Protein AF-A0A355UKI1-F1 (afdb_monomer_lite)

Structure (mmCIF, N/CA/C/O backbone):
data_AF-A0A355UKI1-F1
#
_entry.id   AF-A0A355UKI1-F1
#
loop_
_atom_site.group_PDB
_atom_site.id
_atom_site.type_symbol
_atom_site.label_atom_id
_atom_site.label_alt_id
_atom_site.label_comp_id
_atom_site.label_asym_id
_atom_site.label_entity_id
_atom_site.label_seq_id
_atom_site.pdbx_PDB_ins_code
_atom_site.Cartn_x
_atom_site.Cartn_y
_atom_site.Cartn_z
_atom_site.occupancy
_atom_site.B_iso_or_equiv
_atom_site.auth_seq_id
_atom_site.auth_comp_id
_atom_site.auth_asym_id
_atom_site.auth_atom_id
_atom_site.pdbx_PDB_model_num
ATOM 1 N N . ASN A 1 1 ? -18.587 4.411 -0.380 1.00 55.62 1 ASN A N 1
ATOM 2 C CA . ASN A 1 1 ? -19.337 3.138 -0.344 1.00 55.62 1 ASN A CA 1
ATOM 3 C C . ASN A 1 1 ? -20.513 3.263 0.622 1.00 55.62 1 ASN A C 1
ATOM 5 O O . ASN A 1 1 ? -20.356 3.904 1.651 1.00 55.62 1 ASN A O 1
ATOM 9 N N . SER A 1 2 ? -21.692 2.716 0.312 1.00 60.03 2 SER A N 1
ATOM 10 C CA . SER A 1 2 ? -22.869 2.757 1.203 1.00 60.03 2 SER A CA 1
ATOM 11 C C . SER A 1 2 ? -22.827 1.725 2.343 1.00 60.03 2 SER A C 1
ATOM 13 O O . SER A 1 2 ? -23.752 1.674 3.144 1.00 60.03 2 SER A O 1
ATOM 15 N N . GLN A 1 3 ? -21.778 0.897 2.406 1.00 78.12 3 GLN A N 1
ATOM 16 C CA . GLN A 1 3 ? -21.627 -0.209 3.362 1.00 78.12 3 GLN A CA 1
ATOM 17 C C . GLN A 1 3 ? -20.699 0.111 4.549 1.00 78.12 3 GLN A C 1
ATOM 19 O O . GLN A 1 3 ? -20.480 -0.752 5.390 1.00 78.12 3 GLN A O 1
ATOM 24 N N . GLY A 1 4 ? -20.150 1.330 4.633 1.00 88.19 4 GLY A N 1
ATOM 25 C CA . GLY A 1 4 ? -19.340 1.780 5.777 1.00 88.19 4 GLY A CA 1
ATOM 26 C C . GLY A 1 4 ? -17.939 1.165 5.893 1.00 88.19 4 GLY A C 1
ATOM 27 O O . GLY A 1 4 ? -17.257 1.405 6.882 1.00 88.19 4 GLY A O 1
ATOM 28 N N . PHE A 1 5 ? -17.497 0.387 4.902 1.00 91.94 5 PHE A N 1
ATOM 29 C CA . PHE A 1 5 ? -16.170 -0.222 4.872 1.00 91.94 5 PHE A CA 1
ATOM 30 C C . PHE A 1 5 ? -15.635 -0.272 3.443 1.00 91.94 5 PHE A C 1
ATOM 32 O O . PHE A 1 5 ? -16.350 -0.703 2.540 1.00 91.94 5 PHE A O 1
ATOM 39 N N . ASP A 1 6 ? -14.384 0.140 3.253 1.00 93.38 6 ASP A N 1
ATOM 40 C CA . ASP A 1 6 ? -13.690 0.149 1.967 1.00 93.38 6 ASP A CA 1
ATOM 41 C C . ASP A 1 6 ? -12.271 -0.415 2.120 1.00 93.38 6 ASP A C 1
ATO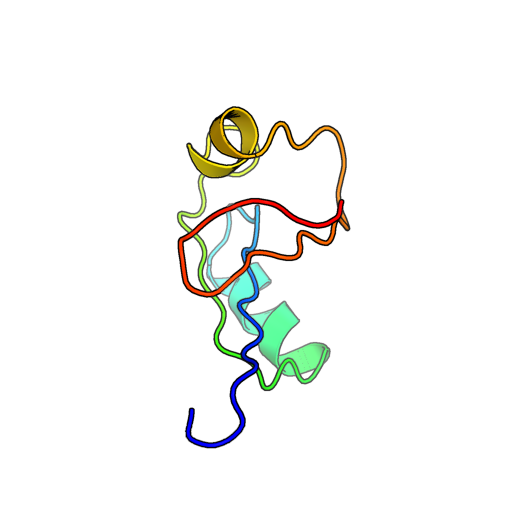M 43 O O . ASP A 1 6 ? -11.652 -0.302 3.178 1.00 93.38 6 ASP A O 1
ATOM 47 N N . ILE A 1 7 ? -11.762 -1.026 1.047 1.00 95.06 7 ILE A N 1
ATOM 48 C CA . ILE A 1 7 ? -10.388 -1.534 0.956 1.00 95.06 7 ILE A CA 1
ATOM 49 C C . ILE A 1 7 ? -9.656 -0.721 -0.109 1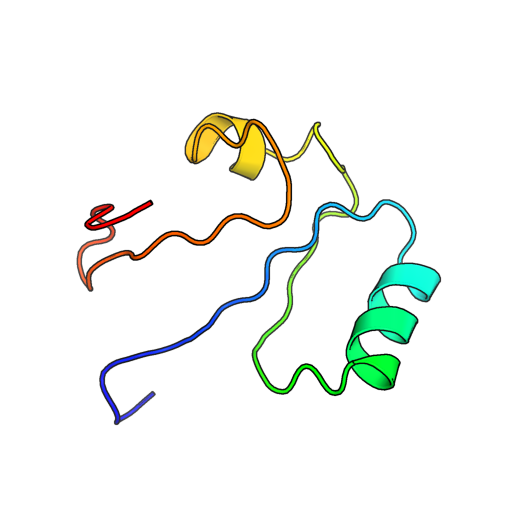.00 95.06 7 ILE A C 1
ATOM 51 O O . ILE A 1 7 ? -10.147 -0.585 -1.229 1.00 95.06 7 ILE A O 1
ATOM 55 N N . LEU A 1 8 ? -8.469 -0.226 0.238 1.00 96.50 8 LEU A N 1
ATOM 56 C CA . LEU A 1 8 ? -7.543 0.425 -0.683 1.00 96.50 8 LEU A CA 1
ATOM 57 C C . LEU A 1 8 ? -6.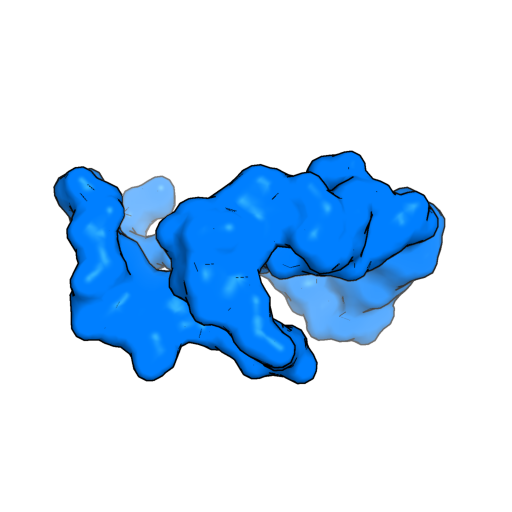231 -0.362 -0.704 1.00 96.50 8 LEU A C 1
ATOM 59 O O . LEU A 1 8 ? -5.552 -0.482 0.317 1.00 96.50 8 LEU A O 1
ATOM 63 N N . GLY A 1 9 ? -5.865 -0.885 -1.870 1.00 97.31 9 GLY A N 1
ATOM 64 C CA . GLY A 1 9 ? -4.566 -1.504 -2.100 1.00 97.31 9 GLY A CA 1
ATOM 65 C C . GLY A 1 9 ? -3.516 -0.434 -2.372 1.00 97.31 9 GLY A C 1
ATOM 66 O O . GLY A 1 9 ? -3.660 0.349 -3.308 1.00 97.31 9 GLY A O 1
ATOM 67 N N . VAL A 1 10 ? -2.447 -0.400 -1.581 1.00 97.50 10 VAL A N 1
ATOM 68 C CA . VAL A 1 10 ? -1.314 0.513 -1.793 1.00 97.50 10 VAL A CA 1
ATOM 69 C C . VAL A 1 10 ? -0.085 -0.319 -2.143 1.00 97.50 10 VAL A C 1
ATOM 71 O O . VAL A 1 10 ? 0.453 -1.013 -1.282 1.00 97.50 10 VAL A O 1
ATOM 74 N N . SER A 1 11 ? 0.354 -0.277 -3.403 1.00 97.94 11 SER A N 1
ATOM 75 C CA . SER A 1 11 ? 1.529 -1.034 -3.850 1.00 97.94 11 SER A CA 1
ATOM 76 C C . SER A 1 11 ? 2.827 -0.235 -3.707 1.00 97.94 11 SER A C 1
ATOM 78 O O . SER A 1 11 ? 2.903 0.929 -4.109 1.00 97.94 11 SER A O 1
ATOM 8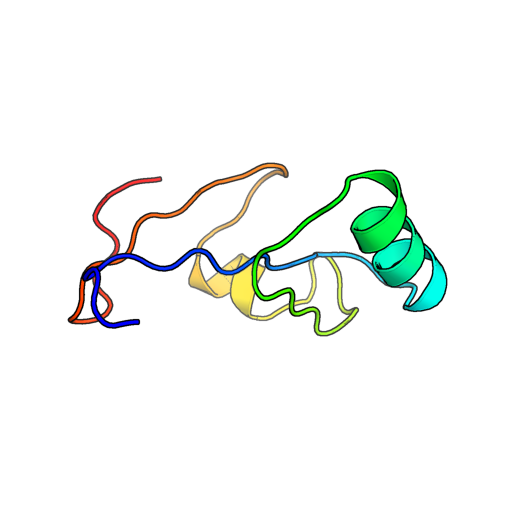0 N N . LEU A 1 12 ? 3.873 -0.912 -3.216 1.00 97.81 12 LEU A N 1
ATOM 81 C CA . LEU A 1 12 ? 5.265 -0.444 -3.177 1.00 97.81 12 LEU A CA 1
ATOM 82 C C . LEU A 1 12 ? 6.106 -0.996 -4.351 1.00 97.81 12 LEU A C 1
ATOM 84 O O . LEU A 1 12 ? 7.296 -1.291 -4.201 1.00 97.81 12 LEU A O 1
ATOM 88 N N . ASP A 1 13 ? 5.498 -1.152 -5.526 1.00 97.94 13 ASP A N 1
ATOM 89 C CA . ASP A 1 13 ? 6.199 -1.455 -6.777 1.00 97.94 13 ASP A CA 1
ATOM 90 C C . ASP A 1 13 ? 7.045 -0.268 -7.282 1.00 97.94 13 ASP A C 1
ATOM 92 O O . ASP A 1 13 ? 6.946 0.852 -6.787 1.00 97.94 13 ASP A O 1
ATOM 96 N N . LYS A 1 14 ? 7.906 -0.519 -8.278 1.00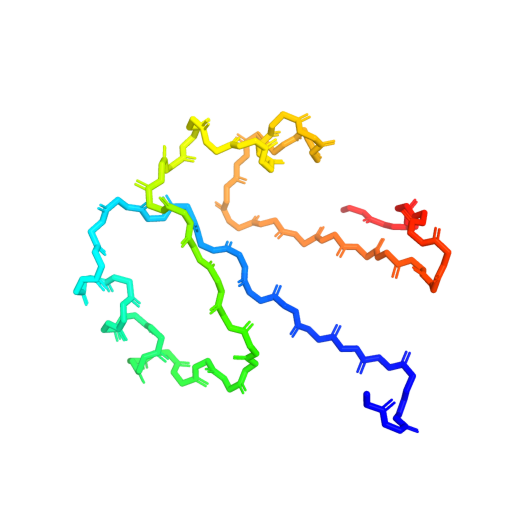 97.31 14 LYS A N 1
ATOM 97 C CA . LYS A 1 14 ? 8.627 0.521 -9.055 1.00 97.31 14 LYS A CA 1
ATOM 98 C C . LYS A 1 14 ? 8.305 0.519 -10.542 1.00 97.31 14 LYS A C 1
ATOM 100 O O . LYS A 1 14 ? 8.615 1.475 -11.246 1.00 97.31 14 LYS A O 1
ATOM 105 N N . ASP A 1 15 ? 7.755 -0.585 -11.036 1.00 98.25 15 ASP A N 1
ATOM 106 C CA . ASP A 1 15 ? 7.451 -0.771 -12.445 1.00 98.25 15 ASP A CA 1
ATOM 107 C C . ASP A 1 15 ? 5.942 -0.880 -12.627 1.00 98.25 15 ASP A C 1
ATOM 109 O O . ASP A 1 15 ? 5.291 -1.770 -12.079 1.00 98.25 15 ASP A O 1
ATOM 113 N N . ARG A 1 16 ? 5.389 0.033 -13.425 1.00 98.00 16 ARG A N 1
ATOM 114 C CA . ARG A 1 16 ? 3.944 0.131 -13.631 1.00 98.00 16 ARG A CA 1
ATOM 115 C C . ARG A 1 16 ? 3.367 -1.117 -14.294 1.00 98.00 16 ARG A C 1
ATOM 117 O O . ARG A 1 16 ? 2.255 -1.510 -13.967 1.00 98.00 16 ARG A O 1
ATOM 124 N N . ASN A 1 17 ? 4.087 -1.716 -15.240 1.00 98.44 17 ASN A N 1
ATOM 125 C CA . ASN A 1 17 ? 3.571 -2.857 -15.996 1.00 98.44 17 ASN A CA 1
ATOM 126 C C . ASN A 1 17 ? 3.504 -4.111 -15.123 1.00 98.44 17 ASN A C 1
ATOM 128 O O . ASN A 1 17 ? 2.505 -4.823 -15.161 1.00 98.44 17 ASN A O 1
ATOM 132 N N . SER A 1 18 ? 4.535 -4.340 -14.311 1.00 98.25 18 SER A N 1
ATOM 133 C CA . SER A 1 18 ? 4.594 -5.430 -13.335 1.00 98.25 18 SER A CA 1
ATOM 134 C C . SER A 1 18 ? 3.491 -5.285 -12.288 1.00 98.25 18 SER A C 1
ATOM 136 O O . SER A 1 18 ? 2.759 -6.242 -12.048 1.00 98.25 18 SER A O 1
ATOM 138 N N . TRP A 1 19 ? 3.297 -4.073 -11.757 1.00 98.31 19 TRP A N 1
ATOM 139 C CA . TRP A 1 19 ? 2.209 -3.768 -10.825 1.00 98.31 19 TRP A CA 1
ATOM 140 C C . TRP A 1 19 ? 0.826 -4.049 -11.431 1.00 98.31 19 TRP A C 1
ATOM 142 O O . TRP A 1 19 ? 0.038 -4.801 -10.864 1.00 98.31 19 TRP A O 1
ATOM 152 N N . LEU A 1 20 ? 0.541 -3.504 -12.620 1.00 98.31 20 LEU A N 1
ATOM 153 C CA . LEU A 1 20 ? -0.739 -3.726 -13.303 1.00 98.31 20 LEU A CA 1
ATOM 154 C C . LEU A 1 20 ? -0.974 -5.195 -13.650 1.00 98.31 20 LEU A C 1
ATOM 156 O O . LEU A 1 20 ? -2.104 -5.671 -13.562 1.00 98.31 20 LEU A O 1
ATOM 160 N N . LYS A 1 21 ? 0.081 -5.915 -14.041 1.00 98.44 21 LYS A N 1
ATOM 161 C CA . LYS A 1 21 ? -0.003 -7.352 -14.283 1.00 98.44 21 LYS A CA 1
ATOM 162 C C . LYS A 1 21 ? -0.368 -8.103 -13.002 1.00 98.44 21 LYS A C 1
ATOM 164 O O . LYS A 1 21 ? -1.264 -8.933 -13.061 1.00 98.44 21 LYS A O 1
ATOM 169 N N . GLY A 1 22 ? 0.254 -7.772 -11.870 1.00 97.75 22 GLY A N 1
ATOM 170 C CA . GLY A 1 22 ? -0.070 -8.366 -10.570 1.00 97.75 22 GLY A CA 1
ATOM 171 C C . GLY A 1 22 ? -1.531 -8.152 -10.170 1.00 97.75 22 GLY A C 1
ATOM 172 O O . GLY A 1 22 ? -2.205 -9.107 -9.809 1.00 97.75 22 GLY A O 1
ATOM 173 N N . ILE A 1 23 ? -2.063 -6.933 -10.346 1.00 98.12 23 ILE A N 1
ATOM 174 C CA . ILE A 1 23 ? -3.490 -6.640 -10.096 1.00 98.12 23 ILE A CA 1
ATOM 175 C C . ILE A 1 23 ? -4.403 -7.593 -10.880 1.00 98.12 23 ILE A C 1
ATOM 177 O O . ILE A 1 23 ? -5.387 -8.094 -10.335 1.00 98.12 23 ILE A O 1
ATOM 181 N N . ILE A 1 24 ? -4.093 -7.822 -12.160 1.00 98.00 24 ILE A N 1
ATOM 182 C CA . ILE A 1 24 ? -4.896 -8.672 -13.047 1.00 98.00 24 ILE A CA 1
ATOM 183 C C . ILE A 1 24 ? -4.737 -10.149 -12.680 1.00 98.00 24 ILE A C 1
ATOM 185 O O . ILE A 1 24 ? -5.740 -10.852 -12.574 1.00 98.00 24 ILE A O 1
ATOM 189 N N . ASP A 1 25 ? -3.498 -10.608 -12.502 1.00 98.31 25 ASP A N 1
ATOM 190 C CA . ASP A 1 25 ? -3.179 -12.011 -12.227 1.00 98.31 25 ASP A CA 1
ATOM 191 C C . ASP A 1 25 ? -3.782 -12.469 -10.886 1.00 98.31 25 ASP A C 1
ATOM 193 O O . ASP A 1 25 ? -4.321 -13.573 -10.806 1.00 98.31 25 ASP A O 1
ATOM 197 N N . ASP A 1 26 ? -3.761 -11.601 -9.870 1.00 97.19 26 ASP A N 1
ATOM 198 C CA . ASP A 1 26 ? -4.287 -11.891 -8.530 1.00 97.19 26 ASP A CA 1
ATOM 199 C C . ASP A 1 26 ? -5.786 -11.562 -8.387 1.00 97.19 26 ASP A C 1
ATOM 201 O O . ASP A 1 26 ? -6.393 -11.834 -7.349 1.00 97.19 26 ASP A O 1
ATOM 205 N N . GLY A 1 27 ? -6.405 -10.973 -9.416 1.00 97.25 27 GLY A N 1
ATOM 206 C CA . GLY A 1 27 ? -7.820 -10.606 -9.404 1.00 97.25 27 GLY A CA 1
ATOM 207 C C . GLY A 1 27 ? -8.170 -9.582 -8.321 1.00 97.25 27 GLY A C 1
ATOM 208 O O . GLY A 1 27 ? -9.216 -9.699 -7.679 1.00 97.25 27 GLY A O 1
ATOM 209 N N . LEU A 1 28 ? -7.305 -8.587 -8.089 1.00 96.12 28 LEU A N 1
ATOM 210 C CA . LEU A 1 28 ? -7.514 -7.584 -7.042 1.00 96.12 28 LEU A CA 1
ATOM 211 C C . LEU A 1 28 ? -8.645 -6.628 -7.446 1.00 96.12 28 LEU A C 1
ATOM 213 O O . LEU A 1 28 ? -8.461 -5.729 -8.265 1.00 96.12 28 LEU A O 1
ATOM 217 N N . VAL A 1 29 ? -9.828 -6.833 -6.866 1.00 95.31 29 VAL A N 1
ATOM 218 C CA . VAL A 1 29 ? -11.059 -6.103 -7.230 1.00 95.31 29 VAL A CA 1
ATOM 219 C C . VAL A 1 29 ? -11.221 -4.746 -6.542 1.00 95.31 29 VAL A C 1
ATOM 221 O O . VAL A 1 29 ? -12.094 -3.969 -6.925 1.00 95.31 29 VAL A O 1
ATOM 224 N N . TRP A 1 30 ? -10.431 -4.469 -5.505 1.00 95.31 30 TRP A N 1
ATOM 225 C CA . TRP A 1 30 ? -10.459 -3.189 -4.796 1.00 95.31 30 TRP A CA 1
ATOM 226 C C . TRP A 1 30 ? -9.747 -2.081 -5.579 1.00 95.31 30 TRP A C 1
ATOM 228 O O . TRP A 1 30 ? -9.050 -2.327 -6.566 1.00 95.31 30 TRP A O 1
ATOM 238 N N . GLU A 1 31 ? -9.913 -0.834 -5.135 1.00 96.25 31 GLU A N 1
ATOM 239 C CA . GLU A 1 31 ? -9.143 0.278 -5.685 1.00 96.25 31 GLU A CA 1
ATOM 240 C C . GLU A 1 31 ? -7.662 0.094 -5.337 1.00 96.25 31 GLU A C 1
ATOM 242 O O . GLU A 1 31 ? -7.313 -0.208 -4.196 1.00 96.25 31 GLU A O 1
ATOM 247 N N . ASN A 1 32 ? -6.787 0.238 -6.331 1.00 98.06 32 ASN A N 1
ATOM 248 C CA . ASN A 1 32 ? -5.352 0.033 -6.182 1.00 98.06 32 ASN A CA 1
ATOM 249 C C . ASN A 1 32 ? -4.600 1.297 -6.608 1.00 98.06 32 ASN A C 1
ATOM 251 O O . ASN A 1 32 ? -4.804 1.809 -7.710 1.00 98.06 32 ASN A O 1
ATOM 255 N N . VAL A 1 33 ? -3.684 1.763 -5.760 1.00 97.88 33 VAL A N 1
ATOM 256 C CA . VAL A 1 33 ? -2.838 2.937 -5.999 1.00 97.88 33 VAL A CA 1
ATOM 257 C C . VAL A 1 33 ? -1.361 2.600 -5.798 1.00 97.88 33 VAL A C 1
ATOM 259 O O . VAL A 1 33 ? -1.000 1.719 -5.019 1.00 97.88 33 VAL A O 1
ATOM 262 N N . SER A 1 34 ? -0.490 3.312 -6.508 1.00 97.94 34 SER A N 1
ATOM 263 C CA . SER A 1 34 ? 0.959 3.256 -6.318 1.00 97.94 34 SER A CA 1
ATOM 264 C C . SER A 1 34 ? 1.590 4.548 -6.824 1.00 97.94 34 SER A C 1
ATOM 266 O O . SER A 1 34 ? 1.200 5.058 -7.876 1.00 97.94 34 SER A O 1
ATOM 268 N N . ASP A 1 35 ? 2.572 5.068 -6.092 1.00 97.69 35 ASP A N 1
ATOM 269 C CA . ASP A 1 35 ? 3.425 6.172 -6.542 1.00 97.69 35 ASP A CA 1
ATOM 270 C C . ASP A 1 35 ? 4.708 5.685 -7.242 1.00 97.69 35 ASP A C 1
ATOM 272 O O . ASP A 1 35 ? 5.493 6.497 -7.728 1.00 97.69 35 ASP A O 1
ATOM 276 N N . LEU A 1 36 ? 4.897 4.362 -7.340 1.00 98.19 36 LEU A N 1
ATOM 277 C CA . LEU A 1 36 ? 6.052 3.688 -7.938 1.00 98.19 36 LEU A CA 1
ATOM 278 C C . LEU A 1 36 ? 7.405 4.020 -7.276 1.00 98.19 36 LEU A C 1
ATOM 280 O O . LEU A 1 36 ? 8.465 3.833 -7.880 1.00 98.19 36 LEU A O 1
ATOM 284 N N . LEU A 1 37 ? 7.391 4.512 -6.032 1.00 98.19 37 LEU A N 1
ATOM 285 C CA . LEU A 1 37 ? 8.597 4.920 -5.300 1.00 98.19 37 LEU A CA 1
ATOM 286 C C . LEU A 1 37 ? 9.167 3.822 -4.388 1.00 98.19 37 LEU A C 1
ATOM 288 O O . LEU A 1 37 ? 10.200 4.032 -3.745 1.00 98.19 37 LEU A O 1
ATOM 292 N N . GLN A 1 38 ? 8.530 2.650 -4.323 1.00 96.62 38 GLN A N 1
ATOM 293 C CA . GLN A 1 38 ? 8.860 1.580 -3.375 1.00 96.62 38 GLN A CA 1
ATOM 294 C C . GLN A 1 38 ? 8.967 2.100 -1.928 1.00 96.62 38 GLN A C 1
ATOM 296 O O . GLN A 1 38 ? 8.144 2.885 -1.463 1.00 96.62 38 GLN A O 1
ATOM 301 N N . TRP A 1 39 ? 10.025 1.706 -1.216 1.00 96.94 39 TRP A N 1
ATOM 302 C CA . TRP A 1 39 ? 10.341 2.123 0.148 1.00 96.94 39 TRP A CA 1
ATOM 303 C C . TRP A 1 39 ? 10.575 3.635 0.324 1.00 96.94 39 TRP A C 1
ATOM 305 O O . TRP A 1 39 ? 10.613 4.100 1.461 1.00 96.94 39 TRP A O 1
ATOM 315 N N . ASN A 1 40 ? 10.702 4.411 -0.763 1.00 97.50 40 ASN A N 1
ATOM 316 C CA . ASN A 1 40 ? 10.807 5.875 -0.701 1.00 97.50 40 ASN A CA 1
ATOM 317 C C . ASN A 1 40 ? 9.442 6.584 -0.680 1.00 97.50 40 ASN A C 1
ATOM 319 O O . ASN A 1 40 ? 9.403 7.808 -0.548 1.00 97.50 40 ASN A O 1
ATOM 323 N N . SER A 1 41 ? 8.333 5.852 -0.820 1.00 97.69 41 SER A N 1
ATOM 324 C CA . SER A 1 41 ? 6.994 6.432 -0.733 1.00 97.69 41 SER A CA 1
ATOM 325 C C . SER A 1 41 ? 6.750 7.086 0.631 1.00 97.69 41 SER A C 1
ATOM 327 O O . SER A 1 41 ? 7.145 6.565 1.680 1.00 97.69 41 SER A O 1
ATOM 329 N N . ILE A 1 42 ? 6.022 8.207 0.640 1.00 96.81 42 ILE A N 1
ATOM 330 C CA . ILE A 1 42 ? 5.621 8.889 1.879 1.00 96.81 42 ILE A CA 1
ATOM 331 C C . ILE A 1 42 ? 4.811 7.971 2.808 1.00 96.81 42 ILE A C 1
ATOM 333 O O . ILE A 1 42 ? 4.896 8.113 4.032 1.00 96.81 42 ILE A O 1
ATOM 337 N N . VAL A 1 43 ? 4.082 6.993 2.251 1.00 95.00 43 VAL A N 1
ATOM 338 C CA . VAL A 1 43 ? 3.246 6.064 3.027 1.00 95.00 43 VAL A CA 1
ATOM 339 C C . VAL A 1 43 ? 4.077 5.172 3.949 1.00 95.00 43 VAL A C 1
ATOM 341 O O . VAL A 1 43 ? 3.634 4.884 5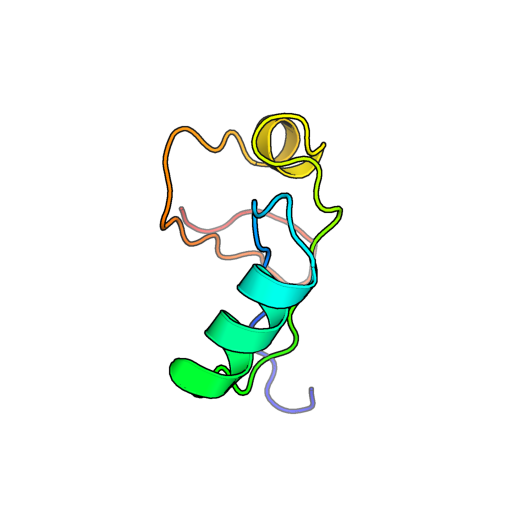.059 1.00 95.00 43 VAL A O 1
ATOM 344 N N . VAL A 1 44 ? 5.309 4.814 3.559 1.00 96.50 44 VAL A N 1
ATOM 345 C CA . VAL A 1 44 ? 6.217 3.989 4.377 1.00 96.50 44 VAL A CA 1
ATOM 346 C C . VAL A 1 44 ? 6.517 4.685 5.699 1.00 96.50 44 VAL A C 1
ATOM 348 O O . VAL A 1 44 ? 6.376 4.090 6.766 1.00 96.50 44 VAL A O 1
ATOM 351 N N . LYS A 1 45 ? 6.860 5.977 5.648 1.00 95.12 45 LYS A N 1
ATOM 352 C CA . LYS A 1 45 ? 7.147 6.769 6.849 1.00 95.12 45 LYS A CA 1
ATOM 353 C C . LYS A 1 45 ? 5.879 7.104 7.630 1.00 95.12 45 LYS A C 1
ATOM 355 O O . LYS A 1 45 ? 5.890 7.007 8.856 1.00 95.12 45 LYS A O 1
ATOM 360 N N . LEU A 1 46 ? 4.811 7.506 6.937 1.00 93.75 46 LEU A N 1
ATOM 361 C CA . LEU A 1 46 ? 3.554 7.926 7.562 1.00 93.75 46 LEU A CA 1
ATOM 362 C C . LEU A 1 46 ? 2.940 6.797 8.396 1.00 93.75 46 LEU A C 1
ATOM 364 O O . LEU A 1 46 ? 2.549 7.009 9.543 1.00 93.75 46 LEU A O 1
ATOM 368 N N . TYR A 1 47 ? 2.929 5.585 7.843 1.00 94.12 47 TYR A N 1
ATOM 369 C CA . TYR A 1 47 ? 2.340 4.415 8.483 1.00 94.12 47 TYR A CA 1
ATOM 370 C C . TYR A 1 47 ? 3.349 3.524 9.217 1.00 94.12 47 TYR A C 1
ATOM 372 O O . TYR A 1 47 ? 2.930 2.600 9.919 1.00 94.12 47 TYR A O 1
ATOM 380 N N . LYS A 1 48 ? 4.646 3.855 9.156 1.00 93.75 48 LYS A N 1
ATOM 381 C CA . LYS A 1 48 ? 5.759 3.092 9.751 1.00 93.75 48 LYS A CA 1
ATOM 382 C C . LYS A 1 48 ? 5.794 1.643 9.252 1.00 93.75 48 LYS A C 1
ATOM 384 O O . LYS A 1 48 ? 5.762 0.713 10.049 1.00 93.75 48 LYS A O 1
ATOM 389 N N . LEU A 1 49 ? 5.800 1.468 7.933 1.00 94.56 49 LEU A N 1
ATOM 390 C CA . LEU A 1 49 ? 5.876 0.149 7.306 1.00 94.56 49 LEU A CA 1
ATOM 391 C C . LEU A 1 49 ? 7.308 -0.395 7.395 1.00 94.56 49 LEU A C 1
ATOM 393 O O . LEU A 1 49 ? 8.248 0.268 6.960 1.00 94.56 49 LEU A O 1
ATOM 397 N N . GLU A 1 50 ? 7.463 -1.607 7.926 1.00 93.81 50 GLU A N 1
ATOM 398 C CA . GLU A 1 50 ? 8.767 -2.282 8.078 1.00 93.81 50 GLU A CA 1
ATOM 399 C C . GLU A 1 50 ? 8.913 -3.512 7.166 1.00 93.81 50 GLU A C 1
ATOM 401 O O . GLU A 1 50 ? 10.018 -3.988 6.919 1.00 93.81 50 GLU A O 1
ATOM 406 N N . SER A 1 51 ? 7.800 -4.037 6.651 1.00 95.00 51 SER A N 1
ATOM 407 C CA . SER A 1 51 ? 7.743 -5.199 5.760 1.00 95.00 51 SER A CA 1
ATOM 408 C C . SER A 1 51 ? 6.492 -5.130 4.877 1.00 95.00 51 SER A C 1
ATOM 410 O O . SER A 1 51 ? 5.635 -4.277 5.087 1.00 95.00 51 SER A O 1
ATOM 412 N N . ILE A 1 52 ? 6.391 -6.010 3.882 1.00 94.19 52 ILE A N 1
ATOM 413 C CA . ILE A 1 52 ? 5.154 -6.273 3.137 1.00 94.19 52 ILE A CA 1
ATOM 414 C C . ILE A 1 52 ? 4.925 -7.795 3.083 1.00 94.19 52 ILE A C 1
ATOM 416 O O . ILE A 1 52 ? 5.914 -8.533 3.018 1.00 94.19 52 ILE A O 1
ATOM 420 N N . PRO A 1 53 ? 3.668 -8.281 3.101 1.00 95.31 53 PRO A N 1
ATOM 421 C CA . PRO A 1 53 ? 2.422 -7.511 3.201 1.00 95.31 53 PRO A CA 1
ATOM 422 C C . PRO A 1 53 ? 2.148 -6.978 4.623 1.00 95.31 53 PRO A C 1
ATOM 424 O O . PRO A 1 53 ? 2.591 -7.557 5.612 1.00 95.31 53 PRO A O 1
ATOM 427 N N . GLN A 1 54 ? 1.405 -5.872 4.716 1.00 95.38 54 GLN A N 1
ATOM 428 C CA . GLN A 1 54 ? 0.937 -5.245 5.962 1.00 95.38 54 GLN A CA 1
ATOM 429 C C . GLN A 1 54 ? -0.489 -4.728 5.749 1.00 95.38 54 GLN A C 1
ATOM 431 O O . GLN A 1 54 ? -0.788 -4.201 4.677 1.00 95.38 54 GLN A O 1
ATOM 436 N N . ASN A 1 55 ? -1.331 -4.815 6.779 1.00 95.88 55 ASN A N 1
ATOM 437 C CA . ASN A 1 55 ? -2.694 -4.286 6.756 1.00 95.88 55 ASN A CA 1
ATOM 438 C C . ASN A 1 55 ? -2.832 -3.205 7.828 1.00 95.88 55 ASN A C 1
ATOM 440 O O . ASN A 1 55 ? -2.283 -3.334 8.914 1.00 95.88 55 ASN A O 1
ATOM 444 N N . ILE A 1 56 ? -3.578 -2.141 7.538 1.00 95.56 56 ILE A N 1
ATOM 445 C CA . ILE A 1 56 ? -3.853 -1.069 8.500 1.00 95.56 56 ILE A CA 1
ATOM 446 C C . ILE A 1 56 ? -5.340 -0.780 8.450 1.00 95.56 56 ILE A C 1
ATOM 448 O O . ILE A 1 56 ? -5.891 -0.563 7.372 1.00 95.56 56 ILE A O 1
ATOM 452 N N . LEU A 1 57 ? -5.979 -0.769 9.616 1.00 95.81 57 LEU A N 1
ATOM 453 C CA . LEU A 1 57 ? -7.377 -0.387 9.736 1.00 95.81 57 LEU A CA 1
ATOM 454 C C . LEU A 1 57 ? -7.462 1.049 10.240 1.00 95.81 57 LEU A C 1
ATOM 456 O O . LEU A 1 57 ? -6.870 1.390 11.268 1.00 95.81 57 LEU A O 1
ATOM 460 N N . VAL A 1 58 ? -8.202 1.872 9.507 1.00 94.50 58 VAL A N 1
ATOM 461 C CA . VAL A 1 58 ? -8.401 3.292 9.792 1.00 94.50 58 VAL A CA 1
ATOM 462 C C . VAL A 1 58 ? -9.896 3.543 9.979 1.00 94.50 58 VAL A C 1
ATOM 464 O O . VAL A 1 58 ? -10.700 3.010 9.215 1.00 94.50 58 VAL A O 1
ATOM 467 N N . ASP A 1 59 ? -10.270 4.302 11.008 1.00 94.94 59 ASP A N 1
ATOM 468 C CA . ASP A 1 59 ? -11.660 4.714 11.225 1.00 94.94 59 ASP A CA 1
ATOM 469 C C . ASP A 1 59 ? -12.077 5.870 10.293 1.00 94.94 59 ASP A C 1
ATOM 471 O O . ASP A 1 59 ? -11.270 6.440 9.556 1.00 94.94 59 ASP A O 1
ATOM 475 N N . GLU A 1 60 ? -13.353 6.250 10.335 1.00 93.62 60 GLU A N 1
ATOM 476 C CA . GLU A 1 60 ? -13.909 7.346 9.525 1.00 93.62 60 GLU A CA 1
ATOM 477 C C . GLU A 1 60 ? -13.275 8.725 9.792 1.00 93.62 60 GLU A C 1
ATOM 479 O O . GLU A 1 60 ? -13.376 9.621 8.955 1.00 93.62 60 GLU A O 1
ATOM 484 N N . ASN A 1 61 ? -12.598 8.897 10.932 1.00 94.88 61 ASN A N 1
ATOM 485 C CA . ASN A 1 61 ? -11.910 10.129 11.316 1.00 94.88 61 ASN A CA 1
ATOM 486 C C . ASN A 1 61 ? -10.421 10.115 10.929 1.00 94.88 61 ASN A C 1
ATOM 488 O O . ASN A 1 61 ? -9.705 11.080 11.203 1.00 94.88 61 ASN A O 1
ATOM 492 N N . GLY A 1 62 ? -9.939 9.039 10.301 1.00 91.38 62 GLY A N 1
ATOM 493 C CA . GLY A 1 62 ? -8.537 8.888 9.924 1.00 91.38 62 GLY A CA 1
ATOM 494 C C . GLY A 1 62 ? -7.639 8.335 11.036 1.00 91.38 62 GLY A C 1
ATOM 495 O O . GLY A 1 62 ? -6.416 8.340 10.877 1.00 91.38 62 GLY A O 1
ATOM 496 N N . ASN A 1 63 ? -8.193 7.850 12.152 1.00 94.81 63 ASN A N 1
ATOM 497 C CA . ASN A 1 63 ? -7.397 7.253 13.226 1.00 94.81 63 ASN A CA 1
ATOM 498 C C . ASN A 1 63 ? -7.039 5.806 12.893 1.00 94.81 63 ASN A C 1
ATOM 500 O O . ASN A 1 63 ? -7.894 5.019 12.495 1.00 94.81 63 ASN A O 1
ATOM 504 N N . ILE A 1 64 ? -5.785 5.423 13.131 1.00 94.38 64 ILE A N 1
ATOM 505 C CA . ILE A 1 64 ? -5.364 4.022 13.027 1.00 94.38 64 ILE A CA 1
ATOM 506 C C . ILE A 1 64 ? -5.910 3.257 14.234 1.00 94.38 64 ILE A C 1
ATOM 508 O O . ILE A 1 64 ? -5.522 3.538 15.369 1.00 94.38 64 ILE A O 1
ATOM 512 N N . ILE A 1 65 ? -6.761 2.268 13.974 1.00 96.00 65 ILE A N 1
ATOM 513 C CA . ILE A 1 65 ? -7.398 1.434 15.000 1.00 96.00 65 ILE A CA 1
ATOM 514 C C . ILE A 1 65 ? -6.855 -0.005 15.034 1.00 96.00 65 ILE A C 1
ATOM 516 O O . ILE A 1 65 ? -7.079 -0.701 16.022 1.00 96.00 65 ILE A O 1
ATOM 520 N N . ALA A 1 66 ? -6.105 -0.443 14.011 1.00 94.94 66 ALA A N 1
ATOM 521 C CA . ALA A 1 66 ? -5.335 -1.697 14.022 1.00 94.94 66 ALA A CA 1
ATOM 522 C C . ALA A 1 66 ? -4.159 -1.682 13.018 1.00 94.94 66 ALA A C 1
ATOM 524 O O . ALA A 1 66 ? -4.198 -0.934 12.035 1.00 94.94 66 ALA A O 1
ATOM 525 N N . LYS A 1 67 ? -3.140 -2.520 13.268 1.00 88.69 67 LYS A N 1
ATOM 526 C CA . LYS A 1 67 ? -1.989 -2.826 12.396 1.00 88.69 67 LYS A CA 1
ATOM 527 C C . LYS A 1 67 ? -1.633 -4.308 12.486 1.00 88.69 67 LYS A C 1
ATOM 529 O O . LYS A 1 67 ? -1.871 -4.868 13.580 1.00 88.69 67 LYS A O 1
#

Radius of gyration: 12.94 Å; chains: 1; bounding box: 34×22×31 Å

Foldseek 3Di:
DVPQDADEAEDLAQDPVVVVVCCVVVVPPGHYDYPSNRCPDPCCVVVVDPDPPDDWDAHPVRDTPDD

pLDDT: mean 94.59, std 7.14, range [55.62, 98.44]

Sequence (67 aa):
NSQGFDILGVSLDKDRNSWLKGIIDDGLVWENVSDLLQWNSIVVKLYKLESIPQNILVDENGNIIAK

Secondary structure (DSSP, 8-state):
-TTS---EEE---S-HHHHHHHHHHTT--SEEE--S-GGGSHHHHHHT--SSS---EE-TTS-EEE-